Protein AF-A0A832PYP1-F1 (afdb_monomer_lite)

Sequence (165 aa):
MLTLTPTSDYDSPFDSIDTEITFVEYITLIEDHYKTTVEVPEQIEGDDLEAVYYLGEALKYGEIKGTWKDGTFDFIIAEDTAQNIKSLEDKSFDLNFVAPATAVIFKREFQIPKITITFKNAQVKDLDKVKKKAEVLEDGDVMKVTFVAKGDNQYMEQFDFEQSV

Secondary structure (DSSP, 8-state):
------------SSSSHHHHHHHHHHHHHHHHHHT------SS--HHHHHHHHHHHHHHHHSEEEEE-SEEEEEEE--HHHHHHHHH--SS-EEEEEEEEEEEEETTEEEEEEEEEEEEEEEEETTHHHHHHHHTTPPTT-EEEEEEEE-S--EEEEEEE-S---

Foldseek 3Di:
DDDDDPPPPPPDPDPDPVLVVLLVQLQVLLCVLVVHHDDDDPDFDPLLSVLSNVNSCCSVPQKDKDFDFKDKDKDQDDVVNLVVLLPDDQFWDKDWDKDKDWRQHPNDTDTQHIKIKIFGRWGWDPSVVQNVVSVPDDGRDIDIIMIGHDPGGMIMIGGDRDPPD

Radius of gyration: 21.8 Å; chains: 1; bounding box: 49×42×71 Å

pLDDT: mean 89.56, std 14.76, range [29.55, 98.5]

Structure (mmCIF, N/CA/C/O backbone):
data_AF-A0A832PYP1-F1
#
_entry.id   AF-A0A832PYP1-F1
#
loop_
_atom_site.group_PDB
_atom_site.id
_atom_site.type_symbol
_atom_site.label_atom_id
_atom_site.label_alt_id
_atom_site.label_comp_id
_atom_site.label_asym_id
_atom_site.label_entity_id
_atom_site.label_seq_id
_atom_site.pdbx_PDB_ins_code
_atom_site.Cartn_x
_atom_site.Cartn_y
_atom_site.Cartn_z
_atom_site.occupancy
_atom_site.B_iso_or_equiv
_atom_site.auth_seq_id
_atom_site.auth_comp_id
_atom_site.auth_asym_id
_atom_site.auth_atom_id
_atom_site.pdbx_PDB_model_num
ATOM 1 N N . MET A 1 1 ? 22.791 20.865 -49.422 1.00 37.41 1 MET A N 1
ATOM 2 C CA . MET A 1 1 ? 22.382 21.054 -48.016 1.00 37.41 1 MET A CA 1
ATOM 3 C C . MET A 1 1 ? 20.979 20.504 -47.891 1.00 37.41 1 MET A C 1
ATOM 5 O O . MET A 1 1 ? 20.081 21.071 -48.493 1.00 37.41 1 MET A O 1
ATOM 9 N N . LEU A 1 2 ? 20.813 19.366 -47.221 1.00 29.55 2 LEU A N 1
ATOM 10 C CA . LEU A 1 2 ? 19.494 18.846 -46.867 1.00 29.55 2 LEU A CA 1
ATOM 11 C C . LEU A 1 2 ? 19.142 19.440 -45.505 1.00 29.55 2 LEU A C 1
ATOM 13 O O . LEU A 1 2 ? 19.815 19.164 -44.517 1.00 29.55 2 LEU A O 1
ATOM 17 N N . THR A 1 3 ? 18.148 20.319 -45.482 1.00 38.78 3 THR A N 1
ATOM 18 C CA . THR A 1 3 ? 17.531 20.809 -44.251 1.00 38.78 3 THR A CA 1
ATOM 19 C C . THR A 1 3 ? 16.570 19.737 -43.760 1.00 38.78 3 THR A C 1
ATOM 21 O O . THR A 1 3 ? 15.548 19.492 -44.399 1.00 38.78 3 THR A O 1
ATOM 24 N N . LEU A 1 4 ? 16.910 19.084 -42.651 1.00 38.84 4 LEU A N 1
ATOM 25 C CA . LEU A 1 4 ? 15.960 18.271 -41.903 1.00 38.84 4 LEU A CA 1
ATOM 26 C C . LEU A 1 4 ? 15.016 19.229 -41.173 1.00 38.84 4 LEU A C 1
ATOM 28 O O . LEU A 1 4 ? 15.419 19.924 -40.244 1.00 38.84 4 LEU A O 1
ATOM 32 N N . THR A 1 5 ? 13.774 19.307 -41.635 1.00 40.72 5 THR A N 1
ATOM 33 C CA . THR A 1 5 ? 12.669 19.864 -40.852 1.00 40.72 5 THR A CA 1
ATOM 34 C C . THR A 1 5 ? 12.358 18.899 -39.709 1.00 40.72 5 THR A C 1
ATOM 36 O O . THR A 1 5 ? 12.131 17.721 -39.991 1.00 40.72 5 THR A O 1
ATOM 39 N N . PRO A 1 6 ? 12.328 19.349 -38.442 1.00 43.75 6 PRO A N 1
ATOM 40 C CA . PRO A 1 6 ? 11.845 18.518 -37.354 1.00 43.75 6 PRO A CA 1
ATOM 41 C C . PRO A 1 6 ? 10.329 18.385 -37.510 1.00 43.75 6 PRO A C 1
ATOM 43 O O . PRO A 1 6 ? 9.578 19.306 -37.203 1.00 43.75 6 PRO A O 1
ATOM 46 N N . THR A 1 7 ? 9.870 17.254 -38.036 1.00 48.97 7 THR A N 1
ATOM 47 C CA . THR A 1 7 ? 8.494 16.803 -37.825 1.00 48.97 7 THR A CA 1
ATOM 48 C C . THR A 1 7 ? 8.495 16.047 -36.508 1.00 48.97 7 THR A C 1
ATOM 50 O O . THR A 1 7 ? 8.798 14.859 -36.474 1.00 48.97 7 THR A O 1
ATOM 53 N N . SER A 1 8 ? 8.255 16.764 -35.418 1.00 47.12 8 SER A N 1
ATOM 54 C CA . SER A 1 8 ? 8.049 16.170 -34.103 1.00 47.12 8 SER A CA 1
ATOM 55 C C . SER A 1 8 ? 6.682 16.611 -33.611 1.00 47.12 8 SER A C 1
ATOM 57 O O . SER A 1 8 ? 6.582 17.424 -32.697 1.00 47.12 8 SER A O 1
ATOM 59 N N . ASP A 1 9 ? 5.638 16.049 -34.213 1.00 45.56 9 ASP A N 1
ATOM 60 C CA . ASP A 1 9 ? 4.366 15.872 -33.511 1.00 45.56 9 ASP A CA 1
ATOM 61 C C . ASP A 1 9 ? 4.563 14.713 -32.513 1.00 45.56 9 ASP A C 1
ATOM 63 O O . ASP A 1 9 ? 4.000 13.632 -32.661 1.00 45.56 9 ASP A O 1
ATOM 67 N N . TYR A 1 10 ? 5.483 14.899 -31.558 1.00 54.59 10 TYR A N 1
ATOM 68 C CA . TYR A 1 10 ? 5.691 13.982 -30.442 1.00 54.59 10 TYR A CA 1
ATOM 69 C C . TYR A 1 10 ? 4.685 14.380 -29.372 1.00 54.59 10 TYR A C 1
ATOM 71 O O . TYR A 1 10 ? 4.968 15.226 -28.524 1.00 54.59 10 TYR A O 1
ATOM 79 N N . ASP A 1 11 ? 3.476 13.839 -29.486 1.00 63.12 11 ASP A N 1
ATOM 80 C CA . ASP A 1 11 ? 2.467 13.940 -28.437 1.00 63.12 11 ASP A CA 1
ATOM 81 C C . ASP A 1 11 ? 2.831 12.908 -27.362 1.00 63.12 11 ASP A C 1
ATOM 83 O O . ASP A 1 11 ? 2.388 11.761 -27.382 1.00 63.12 11 ASP A O 1
ATOM 87 N N . SER A 1 12 ? 3.797 13.281 -26.520 1.00 70.25 12 SER A N 1
ATOM 88 C CA . SER A 1 12 ? 4.296 12.425 -25.448 1.00 70.25 12 SER A CA 1
ATOM 89 C C . SER A 1 12 ? 3.242 12.308 -24.350 1.00 70.25 12 SER A C 1
ATOM 91 O O . SER A 1 12 ? 2.760 13.344 -23.887 1.00 70.25 12 SER A O 1
ATOM 93 N N . PRO A 1 13 ? 2.940 11.099 -23.842 1.00 77.00 13 PRO A N 1
ATOM 94 C CA . PRO A 1 13 ? 2.115 10.956 -22.646 1.00 77.00 13 PRO A CA 1
ATOM 95 C C . PRO A 1 13 ? 2.848 11.407 -21.368 1.00 77.00 13 PRO A C 1
ATOM 97 O O . PRO A 1 13 ? 2.261 11.386 -20.289 1.00 77.00 13 PRO A O 1
ATOM 100 N N . PHE A 1 14 ? 4.128 11.790 -21.463 1.00 85.75 14 PHE A N 1
ATOM 101 C CA . PHE A 1 14 ? 4.958 12.180 -20.328 1.00 85.75 14 PHE A CA 1
ATOM 102 C C . PHE A 1 14 ? 5.090 13.701 -20.207 1.00 85.75 14 PHE A C 1
ATOM 104 O O . PHE A 1 14 ? 5.442 14.391 -21.163 1.00 85.75 14 PHE A O 1
ATOM 111 N N . ASP A 1 15 ? 4.928 14.206 -18.982 1.00 83.88 15 ASP A N 1
ATOM 112 C CA . ASP A 1 15 ? 5.060 15.636 -18.667 1.00 83.88 15 ASP A CA 1
ATOM 113 C C . ASP A 1 15 ? 6.480 16.189 -18.891 1.00 83.88 15 ASP A C 1
ATOM 115 O O . ASP A 1 15 ? 6.675 17.398 -19.044 1.00 83.88 15 ASP A O 1
ATOM 119 N N . SER A 1 16 ? 7.499 15.323 -18.864 1.00 88.81 16 SER A N 1
ATOM 120 C CA . SER A 1 16 ? 8.900 15.704 -19.040 1.00 88.81 16 SER A CA 1
ATOM 121 C C . SER A 1 16 ? 9.761 14.541 -19.539 1.00 88.81 16 SER A C 1
ATOM 123 O O . SER A 1 16 ? 9.403 13.374 -19.378 1.00 88.81 16 SER A O 1
ATOM 125 N N . ILE A 1 17 ? 10.943 14.865 -20.076 1.00 90.88 17 ILE A N 1
ATOM 126 C CA . ILE A 1 17 ? 11.958 13.868 -20.458 1.00 90.88 17 ILE A CA 1
ATOM 127 C C . ILE A 1 17 ? 12.414 13.053 -19.237 1.00 90.88 17 ILE A C 1
ATOM 129 O O . ILE A 1 17 ? 12.663 11.859 -19.359 1.00 90.88 17 ILE A O 1
ATOM 133 N N . ASP A 1 18 ? 12.494 13.661 -18.051 1.00 92.88 18 ASP A N 1
ATOM 134 C CA . ASP A 1 18 ? 12.889 12.949 -16.829 1.00 92.88 18 ASP A CA 1
ATOM 135 C C . ASP A 1 18 ? 11.839 11.898 -16.431 1.00 92.88 18 ASP A C 1
ATOM 137 O O . ASP A 1 18 ? 12.177 10.789 -16.007 1.00 92.88 18 ASP A O 1
ATOM 141 N N . THR A 1 19 ? 10.557 12.226 -16.620 1.00 90.75 19 THR A N 1
ATOM 142 C CA . THR A 1 19 ? 9.435 11.299 -16.435 1.00 90.75 19 THR A CA 1
ATOM 143 C C . THR A 1 19 ? 9.549 10.135 -17.421 1.00 90.75 19 THR A C 1
ATOM 145 O O . THR A 1 19 ? 9.507 8.980 -17.013 1.00 90.75 19 THR A O 1
ATOM 148 N N . GLU A 1 20 ? 9.799 10.422 -18.697 1.00 93.25 20 GLU A N 1
ATOM 149 C CA . GLU A 1 20 ? 9.989 9.401 -19.733 1.00 93.25 20 GLU A CA 1
ATOM 150 C C . GLU A 1 20 ? 11.189 8.478 -19.447 1.00 93.25 20 GLU A C 1
ATOM 152 O O . GLU A 1 20 ? 11.076 7.256 -19.553 1.00 93.25 20 GLU A O 1
ATOM 157 N N . ILE A 1 21 ? 12.325 9.028 -19.007 1.00 95.56 21 ILE A N 1
ATOM 158 C CA . ILE A 1 21 ? 13.495 8.233 -18.598 1.00 95.56 21 ILE A CA 1
ATOM 159 C C . ILE A 1 21 ? 13.134 7.322 -17.423 1.00 95.56 21 ILE A C 1
ATOM 161 O O . ILE A 1 21 ? 13.440 6.131 -17.455 1.00 95.56 21 ILE A O 1
ATOM 165 N N . THR A 1 22 ? 12.452 7.859 -16.410 1.00 96.44 22 THR A N 1
ATOM 166 C CA . THR A 1 22 ? 12.036 7.093 -15.225 1.00 96.44 22 THR A CA 1
ATOM 167 C C . THR A 1 22 ? 11.112 5.938 -15.606 1.00 96.44 22 THR A C 1
ATOM 169 O O . THR A 1 22 ? 11.282 4.824 -15.116 1.00 96.44 22 THR A O 1
ATOM 172 N N . PHE A 1 23 ? 10.171 6.175 -16.523 1.00 96.75 23 PHE A N 1
ATOM 173 C CA . PHE A 1 23 ? 9.306 5.129 -17.057 1.00 96.75 23 PHE A C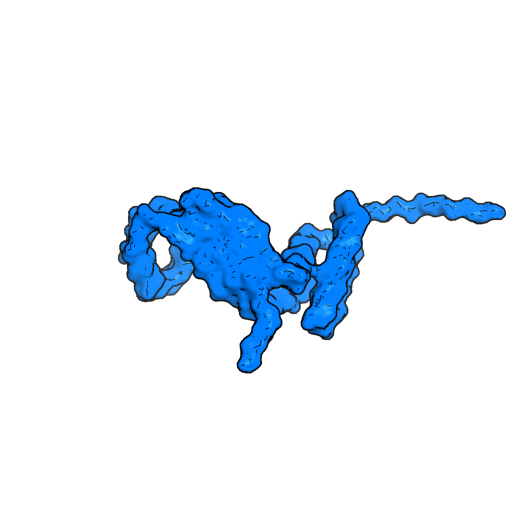A 1
ATOM 174 C C . PHE A 1 23 ? 10.120 3.993 -17.694 1.00 96.75 23 PHE A C 1
ATOM 176 O O . PHE A 1 23 ? 9.914 2.827 -17.359 1.00 96.75 23 PHE A O 1
ATOM 183 N N . VAL A 1 24 ? 11.094 4.315 -18.552 1.00 97.06 24 VAL A N 1
ATOM 184 C CA . VAL A 1 24 ? 11.961 3.307 -19.192 1.00 97.06 24 VAL A CA 1
ATOM 185 C C . VAL A 1 24 ? 12.821 2.558 -18.164 1.00 97.06 24 VAL A C 1
ATOM 187 O O . VAL A 1 24 ? 12.975 1.336 -18.267 1.00 97.06 24 VAL A O 1
ATOM 190 N N . GLU A 1 25 ? 13.354 3.249 -17.152 1.00 98.25 25 GLU A N 1
ATOM 191 C CA . GLU A 1 25 ? 14.087 2.619 -16.045 1.00 98.25 25 GLU A CA 1
ATOM 192 C C . GLU A 1 25 ? 13.212 1.611 -15.290 1.00 98.25 25 GLU A C 1
ATOM 194 O O . GLU A 1 25 ? 13.659 0.498 -15.006 1.00 98.25 25 GLU A O 1
ATOM 199 N N . TYR A 1 26 ? 11.963 1.970 -14.990 1.00 98.50 26 TYR A N 1
ATOM 200 C CA . TYR A 1 26 ? 11.033 1.094 -14.281 1.00 98.50 26 TYR A CA 1
ATOM 201 C C . TYR A 1 26 ? 10.571 -0.090 -15.117 1.00 98.50 26 TYR A C 1
ATOM 203 O O . TYR A 1 26 ? 10.571 -1.206 -14.598 1.00 98.50 26 TYR A O 1
ATOM 211 N N . ILE A 1 27 ? 10.276 0.097 -16.405 1.00 98.31 27 ILE A N 1
ATOM 212 C CA . ILE A 1 27 ? 10.009 -1.029 -17.311 1.00 98.31 27 ILE A CA 1
ATOM 213 C C . ILE A 1 27 ? 11.190 -2.003 -17.305 1.00 98.31 27 ILE A C 1
ATOM 215 O O . ILE A 1 27 ? 10.993 -3.193 -17.076 1.00 98.31 27 ILE A O 1
ATOM 219 N N . THR A 1 28 ? 12.418 -1.500 -17.448 1.00 98.19 28 THR A N 1
ATOM 220 C CA . THR A 1 28 ? 13.630 -2.337 -17.444 1.00 98.19 28 THR A CA 1
ATOM 221 C C . THR A 1 28 ? 13.796 -3.097 -16.121 1.00 98.19 28 THR A C 1
ATOM 223 O O . THR A 1 28 ? 14.165 -4.272 -16.111 1.00 98.19 28 THR A O 1
ATOM 226 N N . LEU A 1 29 ? 13.509 -2.447 -14.988 1.00 98.12 29 LEU A N 1
ATOM 227 C CA . LEU A 1 29 ? 13.586 -3.065 -13.663 1.00 98.12 29 LEU A CA 1
ATOM 228 C C . LEU A 1 29 ? 12.549 -4.184 -13.490 1.00 98.12 29 LEU A C 1
ATOM 230 O O . LEU A 1 29 ? 12.867 -5.245 -12.951 1.00 98.12 29 LEU A O 1
ATOM 234 N N . ILE A 1 30 ? 11.325 -3.963 -13.973 1.00 98.31 30 ILE A N 1
ATOM 235 C CA . ILE A 1 30 ? 10.249 -4.960 -13.975 1.00 98.31 30 ILE A CA 1
ATOM 236 C C . ILE A 1 30 ? 10.645 -6.151 -14.856 1.00 98.31 30 ILE A C 1
ATOM 238 O O . ILE A 1 30 ? 10.572 -7.301 -14.423 1.00 98.31 30 ILE A O 1
ATOM 242 N N . GLU A 1 31 ? 11.110 -5.893 -16.075 1.00 98.00 31 GLU A N 1
ATOM 243 C CA . GLU A 1 31 ? 11.572 -6.922 -17.008 1.00 98.00 31 GLU A CA 1
ATOM 244 C C . GLU A 1 31 ? 12.683 -7.795 -16.414 1.00 98.00 31 GLU A C 1
ATOM 246 O O . GLU A 1 31 ? 12.597 -9.028 -16.472 1.00 98.00 31 GLU A O 1
ATOM 251 N N . ASP A 1 32 ? 13.695 -7.181 -15.790 1.00 97.88 32 ASP A N 1
ATOM 252 C CA . ASP A 1 32 ? 14.779 -7.927 -15.154 1.00 97.88 32 ASP A CA 1
ATOM 253 C C . ASP A 1 32 ? 14.289 -8.723 -13.942 1.00 97.88 32 ASP A C 1
ATOM 255 O O . ASP A 1 32 ? 14.640 -9.896 -13.812 1.00 97.88 32 ASP A O 1
ATOM 259 N N . HIS A 1 33 ? 13.452 -8.147 -13.077 1.00 97.06 33 HIS A N 1
ATOM 260 C CA . HIS A 1 33 ? 12.955 -8.861 -11.900 1.00 97.06 33 HIS A CA 1
ATOM 261 C C . HIS A 1 33 ? 12.137 -10.101 -12.288 1.00 97.06 33 HIS A C 1
ATOM 263 O O . HIS A 1 33 ? 12.400 -11.204 -11.807 1.00 97.06 33 HIS A O 1
ATOM 269 N N . TYR A 1 34 ? 11.186 -9.942 -13.211 1.00 96.38 34 TYR A N 1
ATOM 270 C CA . TYR A 1 34 ? 10.267 -11.008 -13.623 1.00 96.38 34 TYR A CA 1
ATOM 271 C C . TYR A 1 34 ? 10.793 -11.866 -14.784 1.00 96.38 34 TYR A C 1
ATOM 273 O O . TYR A 1 34 ? 10.084 -12.758 -15.255 1.00 96.38 34 TYR A O 1
ATOM 281 N N . LYS A 1 35 ? 12.026 -11.615 -15.249 1.00 96.75 35 LYS A N 1
ATOM 282 C CA . LYS A 1 35 ? 12.683 -12.313 -16.369 1.00 96.75 35 LYS A CA 1
ATOM 283 C C . LYS A 1 35 ? 11.783 -12.394 -17.605 1.00 96.75 35 LYS A C 1
ATOM 285 O O . LYS A 1 35 ? 11.572 -13.461 -18.182 1.00 96.75 35 LYS A O 1
ATOM 290 N N . THR A 1 36 ? 11.248 -11.243 -18.002 1.00 94.88 36 THR A N 1
ATOM 291 C CA . THR A 1 36 ? 10.318 -11.106 -19.127 1.00 94.88 36 THR A CA 1
ATOM 292 C C . THR A 1 36 ? 10.579 -9.839 -19.937 1.00 94.88 36 THR A C 1
ATOM 294 O O . THR A 1 36 ? 11.308 -8.971 -19.492 1.00 94.88 36 THR A O 1
ATOM 297 N N . THR A 1 37 ? 9.940 -9.723 -21.103 1.00 96.00 37 THR A N 1
ATOM 298 C CA . THR A 1 37 ? 9.789 -8.472 -21.857 1.00 96.00 37 THR A CA 1
ATOM 299 C C . THR A 1 37 ? 8.375 -7.908 -21.687 1.00 96.00 37 THR A C 1
ATOM 301 O O . THR A 1 37 ? 7.412 -8.682 -21.588 1.00 96.00 37 THR A O 1
ATOM 304 N N . VAL A 1 38 ? 8.254 -6.584 -21.642 1.00 95.50 38 VAL A N 1
ATOM 305 C CA . VAL A 1 38 ? 7.013 -5.808 -21.606 1.00 95.50 38 VAL A CA 1
ATOM 306 C C . VAL A 1 38 ? 6.841 -5.108 -22.951 1.00 95.50 38 VAL A C 1
ATOM 308 O O . VAL A 1 38 ? 7.649 -4.276 -23.351 1.00 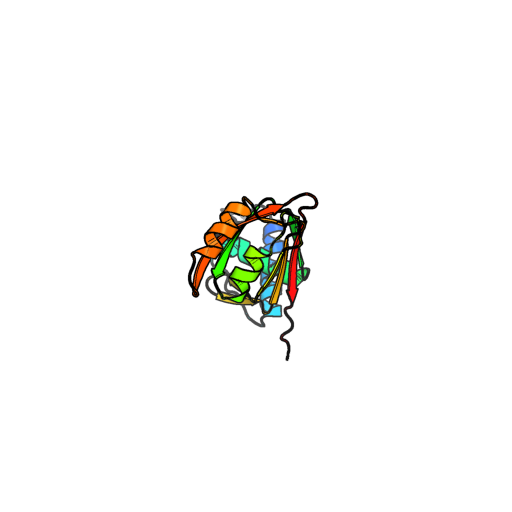95.50 38 VAL A O 1
ATOM 311 N N . GLU A 1 39 ? 5.773 -5.446 -23.668 1.00 94.31 39 GLU A N 1
ATOM 312 C CA . GLU A 1 39 ? 5.428 -4.774 -24.920 1.00 94.31 39 GLU A CA 1
ATOM 313 C C . GLU A 1 39 ? 4.674 -3.478 -24.602 1.00 94.31 39 GLU A C 1
ATOM 315 O O . GLU A 1 39 ? 3.502 -3.514 -24.227 1.00 94.31 39 GLU A O 1
ATOM 320 N N . VAL A 1 40 ? 5.357 -2.337 -24.720 1.00 94.44 40 VAL A N 1
ATOM 321 C CA . VAL A 1 40 ? 4.754 -1.019 -24.480 1.00 94.44 40 VAL A CA 1
ATOM 322 C C . VAL A 1 40 ? 3.890 -0.623 -25.690 1.00 94.44 40 VAL A C 1
ATOM 324 O O . VAL A 1 40 ? 4.417 -0.553 -26.805 1.00 94.44 40 VAL A O 1
ATOM 327 N N . PRO A 1 41 ? 2.578 -0.383 -25.515 1.00 92.56 41 PRO A N 1
ATOM 328 C CA . PRO A 1 41 ? 1.698 0.065 -26.593 1.00 92.56 41 PRO A CA 1
ATOM 329 C C . PRO A 1 41 ? 2.002 1.509 -27.022 1.00 92.56 41 PRO A C 1
ATOM 331 O O . PRO A 1 41 ? 2.559 2.292 -26.260 1.00 92.56 41 PRO A O 1
ATOM 334 N N . GLU A 1 42 ? 1.573 1.892 -28.232 1.00 87.50 42 GLU A N 1
ATOM 335 C CA . GLU A 1 42 ? 1.707 3.277 -28.728 1.00 87.50 42 GLU A CA 1
ATOM 336 C C . GLU A 1 42 ? 0.949 4.298 -27.862 1.00 87.50 42 GLU A C 1
ATOM 338 O O . GLU A 1 42 ? 1.357 5.451 -27.763 1.00 87.50 42 GLU A O 1
ATOM 343 N N . GLN A 1 43 ? -0.156 3.872 -27.245 1.00 88.81 43 GLN A N 1
ATOM 344 C CA . GLN A 1 43 ? -0.950 4.676 -26.321 1.00 88.81 43 GLN A CA 1
ATOM 345 C C . GLN A 1 43 ? -0.873 4.057 -24.929 1.00 88.81 43 GLN A C 1
ATOM 347 O O . GLN A 1 43 ? -1.239 2.895 -24.748 1.00 88.81 43 GLN A O 1
ATOM 352 N N . ILE A 1 44 ? -0.393 4.843 -23.967 1.00 90.56 44 ILE A N 1
ATOM 353 C CA . ILE A 1 44 ? -0.269 4.456 -22.562 1.00 90.56 44 ILE A CA 1
ATOM 354 C C . ILE A 1 44 ? -1.434 5.088 -21.806 1.00 90.56 44 ILE A C 1
ATOM 356 O O . ILE A 1 44 ? -1.575 6.310 -21.783 1.00 90.56 44 ILE A O 1
ATOM 360 N N . GLU A 1 45 ? -2.268 4.252 -21.196 1.00 89.94 45 GLU A N 1
ATOM 361 C CA . GLU A 1 45 ? -3.352 4.711 -20.330 1.00 89.94 45 GLU A CA 1
ATOM 362 C C . GLU A 1 45 ? -2.800 5.150 -18.964 1.00 89.94 45 GLU A C 1
ATOM 364 O O . GLU A 1 45 ? -1.769 4.654 -18.503 1.00 89.94 45 GLU A O 1
ATOM 369 N N . GLY A 1 46 ? -3.505 6.063 -18.288 1.00 89.75 46 GLY A N 1
ATOM 370 C CA . GLY A 1 46 ? -3.078 6.586 -16.984 1.00 89.75 46 GLY A CA 1
ATOM 371 C C . GLY A 1 46 ? -2.901 5.499 -15.918 1.00 89.75 46 GLY A C 1
ATOM 372 O O . GLY A 1 46 ? -1.921 5.530 -15.179 1.00 89.75 46 GLY A O 1
ATOM 373 N N . ASP A 1 47 ? -3.792 4.506 -15.894 1.00 92.56 47 ASP A N 1
ATOM 374 C CA . ASP A 1 47 ? -3.733 3.392 -14.939 1.00 92.56 47 ASP A CA 1
ATOM 375 C C . ASP A 1 47 ? -2.499 2.498 -15.174 1.00 92.56 47 ASP A C 1
ATOM 377 O O . ASP A 1 47 ? -1.864 2.048 -14.221 1.00 92.56 47 ASP A O 1
ATOM 381 N N . ASP A 1 48 ? -2.121 2.267 -16.439 1.00 94.62 48 ASP A N 1
ATOM 382 C CA . ASP A 1 48 ? -0.909 1.510 -16.775 1.00 94.62 48 ASP A CA 1
ATOM 383 C C . ASP A 1 48 ? 0.346 2.286 -16.361 1.00 94.62 48 ASP A C 1
ATOM 385 O O . ASP A 1 48 ? 1.296 1.705 -15.832 1.00 94.62 48 ASP A O 1
ATOM 389 N N . LEU A 1 49 ? 0.341 3.606 -16.573 1.00 94.19 49 LEU A N 1
ATOM 390 C CA . LEU A 1 49 ? 1.419 4.479 -16.128 1.00 94.19 49 LEU A CA 1
ATOM 391 C C . LEU A 1 49 ? 1.564 4.410 -14.602 1.00 94.19 49 LEU A C 1
ATOM 393 O O . LEU A 1 49 ? 2.649 4.114 -14.109 1.00 94.19 49 LEU A O 1
ATOM 397 N N . GLU A 1 50 ? 0.479 4.599 -13.851 1.00 94.75 50 GLU A N 1
ATOM 398 C CA . GLU A 1 50 ? 0.486 4.503 -12.386 1.00 94.75 50 GLU A CA 1
ATOM 399 C C . GLU A 1 50 ? 1.002 3.138 -11.908 1.00 94.75 50 GLU A C 1
ATOM 401 O O . GLU A 1 50 ? 1.865 3.078 -11.030 1.00 94.75 50 GLU A O 1
ATOM 406 N N . ALA A 1 51 ? 0.562 2.044 -12.536 1.00 97.06 51 ALA A N 1
ATOM 407 C CA . ALA A 1 51 ? 1.002 0.696 -12.192 1.00 97.06 51 ALA A CA 1
ATOM 408 C C . ALA A 1 51 ? 2.505 0.467 -12.446 1.00 97.06 51 ALA A C 1
ATOM 410 O O . ALA A 1 51 ? 3.168 -0.179 -11.628 1.00 97.06 51 ALA A O 1
ATOM 411 N N . VAL A 1 52 ? 3.066 1.012 -13.535 1.00 98.00 52 VAL A N 1
ATOM 412 C CA . VAL A 1 52 ? 4.515 0.953 -13.819 1.00 98.00 52 VAL A CA 1
ATOM 413 C C . VAL A 1 52 ? 5.310 1.694 -12.753 1.00 98.00 52 VAL A C 1
ATOM 415 O O . VAL A 1 52 ? 6.299 1.158 -12.254 1.00 98.00 52 VAL A O 1
ATOM 418 N N . TYR A 1 53 ? 4.882 2.901 -12.381 1.00 96.88 53 TYR A N 1
ATOM 419 C CA . TYR A 1 53 ? 5.559 3.683 -11.346 1.00 96.88 53 TYR A CA 1
ATOM 420 C C . TYR A 1 53 ? 5.475 3.002 -9.987 1.00 96.88 53 TYR A C 1
ATOM 422 O O . TYR A 1 53 ? 6.498 2.836 -9.330 1.00 96.88 53 TYR A O 1
ATOM 430 N N . TYR A 1 54 ? 4.289 2.539 -9.601 1.00 97.06 54 TYR A N 1
ATOM 431 C CA . TYR A 1 54 ? 4.079 1.849 -8.335 1.00 97.06 54 TYR A CA 1
ATOM 432 C C . TYR A 1 54 ? 4.961 0.598 -8.213 1.00 97.06 54 TYR A C 1
ATOM 434 O O . TYR A 1 54 ? 5.714 0.453 -7.248 1.00 97.06 54 TYR A O 1
ATOM 442 N N . LEU A 1 55 ? 4.937 -0.293 -9.213 1.00 98.12 55 LEU A N 1
ATOM 443 C CA . LEU A 1 55 ? 5.755 -1.507 -9.184 1.00 98.12 55 LEU A CA 1
ATOM 444 C C . LEU A 1 55 ? 7.255 -1.194 -9.310 1.00 98.12 55 LEU A C 1
ATOM 446 O O . LEU A 1 55 ? 8.078 -1.845 -8.666 1.00 98.12 55 LEU A O 1
ATOM 450 N N . GLY A 1 56 ? 7.619 -0.193 -10.112 1.00 97.94 56 GLY A N 1
ATOM 451 C CA . GLY A 1 56 ? 8.994 0.271 -10.269 1.00 97.94 56 GLY A CA 1
ATOM 452 C C . GLY A 1 56 ? 9.586 0.832 -8.975 1.00 97.94 56 GLY A C 1
ATOM 453 O O . GLY A 1 56 ? 10.696 0.456 -8.594 1.00 97.94 56 GLY A O 1
ATOM 454 N N . GLU A 1 57 ? 8.846 1.678 -8.255 1.00 97.19 57 GLU A N 1
ATOM 455 C CA . GLU A 1 57 ? 9.233 2.176 -6.930 1.00 97.19 57 GLU A CA 1
ATOM 456 C C . GLU A 1 57 ? 9.341 1.043 -5.911 1.00 97.19 57 GLU A C 1
ATOM 458 O O . GLU A 1 57 ? 10.346 0.959 -5.199 1.00 97.19 57 GLU A O 1
ATOM 463 N N . ALA A 1 58 ? 8.362 0.134 -5.892 1.00 97.19 58 ALA A N 1
ATOM 464 C CA . ALA A 1 58 ? 8.376 -1.033 -5.019 1.00 97.19 58 ALA A CA 1
ATOM 465 C C . ALA A 1 58 ? 9.637 -1.888 -5.228 1.00 97.19 58 ALA A C 1
ATOM 467 O O . ALA A 1 58 ? 10.309 -2.242 -4.260 1.00 97.19 58 ALA A O 1
ATOM 468 N N . LEU A 1 59 ? 10.009 -2.175 -6.480 1.00 97.44 59 LEU A N 1
ATOM 469 C CA . LEU A 1 59 ? 11.215 -2.941 -6.810 1.00 97.44 59 LEU A CA 1
ATOM 470 C C . LEU A 1 59 ? 12.511 -2.174 -6.509 1.00 97.44 59 LEU A C 1
ATOM 472 O O . LEU A 1 59 ? 13.498 -2.777 -6.089 1.00 97.44 59 LEU A O 1
ATOM 476 N N . LYS A 1 60 ? 12.534 -0.855 -6.735 1.00 97.06 60 LYS A N 1
ATOM 477 C CA . LYS A 1 60 ? 13.743 -0.027 -6.581 1.00 97.06 60 LYS A CA 1
ATOM 478 C C . LYS A 1 60 ? 14.071 0.256 -5.119 1.00 97.06 60 LYS A C 1
ATOM 480 O O . LYS A 1 60 ? 15.247 0.280 -4.758 1.00 97.06 60 LYS A O 1
ATOM 485 N N . TYR A 1 61 ? 13.054 0.498 -4.296 1.00 96.81 61 TYR A N 1
ATOM 486 C CA . TYR A 1 61 ? 13.226 0.971 -2.921 1.00 96.81 61 TYR A CA 1
ATOM 487 C C . TYR A 1 61 ? 12.812 -0.054 -1.861 1.00 96.81 61 TYR A C 1
ATOM 489 O O . TYR A 1 61 ? 13.247 0.062 -0.717 1.00 96.81 61 TYR A O 1
ATOM 497 N N . GLY A 1 62 ? 11.993 -1.052 -2.209 1.00 95.81 62 GLY A N 1
ATOM 498 C CA . GLY A 1 62 ? 11.461 -2.044 -1.264 1.00 95.81 62 GLY A CA 1
ATOM 499 C C . GLY A 1 62 ? 10.389 -1.495 -0.314 1.00 95.81 62 GLY A C 1
ATOM 500 O O . GLY A 1 62 ? 9.826 -2.241 0.487 1.00 95.81 62 GLY A O 1
ATOM 501 N N . GLU A 1 63 ? 10.079 -0.202 -0.399 1.00 96.50 63 GLU A N 1
ATOM 502 C CA . GLU A 1 63 ? 9.055 0.462 0.397 1.00 96.50 63 GLU A CA 1
ATOM 503 C C . GLU A 1 63 ? 8.454 1.654 -0.353 1.00 96.50 63 GLU A C 1
ATOM 505 O O . GLU A 1 63 ? 9.141 2.336 -1.114 1.00 96.50 63 GLU A O 1
ATOM 510 N N . ILE A 1 64 ? 7.183 1.937 -0.079 1.00 96.94 64 ILE A N 1
ATOM 511 C CA . ILE A 1 64 ? 6.499 3.169 -0.482 1.00 96.94 64 ILE A CA 1
ATOM 512 C C . ILE A 1 64 ? 6.001 3.849 0.788 1.00 96.94 64 ILE A C 1
ATOM 514 O O . ILE A 1 64 ? 5.465 3.206 1.692 1.00 96.94 64 ILE A O 1
ATOM 518 N N . LYS A 1 65 ? 6.206 5.164 0.886 1.00 96.81 65 LYS A N 1
ATOM 519 C CA . LYS A 1 65 ? 5.853 5.960 2.065 1.00 96.81 65 LYS A CA 1
ATOM 520 C C . LYS A 1 65 ? 4.954 7.113 1.677 1.00 96.81 65 LYS A C 1
ATOM 522 O O . LYS A 1 65 ? 5.150 7.758 0.653 1.00 96.81 65 LYS A O 1
ATOM 527 N N . GLY A 1 66 ? 4.009 7.421 2.550 1.00 95.94 66 GLY A N 1
ATOM 528 C CA . GLY A 1 66 ? 3.087 8.519 2.338 1.00 95.94 66 GLY A CA 1
ATOM 529 C C . GLY A 1 66 ? 2.463 9.010 3.628 1.00 95.94 66 GLY A C 1
ATOM 530 O O . GLY A 1 66 ? 2.905 8.704 4.738 1.00 95.94 66 GLY A O 1
ATOM 531 N N . THR A 1 67 ? 1.393 9.773 3.462 1.00 97.25 67 THR A N 1
ATOM 532 C CA . THR A 1 67 ? 0.526 10.169 4.566 1.00 97.25 67 THR A CA 1
ATOM 533 C C . THR A 1 67 ? -0.909 9.823 4.225 1.00 97.25 67 THR A C 1
ATOM 535 O O . THR A 1 67 ? -1.286 9.824 3.054 1.00 97.25 67 THR A O 1
ATOM 538 N N . TRP A 1 68 ? -1.716 9.533 5.238 1.00 97.00 68 TRP A N 1
ATOM 539 C CA . TRP A 1 68 ? -3.127 9.213 5.056 1.00 97.00 68 TRP A CA 1
ATOM 540 C C . TRP A 1 68 ? -4.005 10.084 5.957 1.00 97.00 68 TRP A C 1
ATOM 542 O O . TRP A 1 68 ? -3.530 10.791 6.849 1.00 97.00 68 TRP A O 1
ATOM 552 N N . LYS A 1 69 ? -5.308 10.089 5.690 1.00 96.62 69 LYS A N 1
ATOM 553 C CA . LYS A 1 69 ? -6.288 10.854 6.472 1.00 96.62 69 LYS A CA 1
ATOM 554 C C . LYS A 1 69 ? -7.399 9.952 6.972 1.00 96.62 69 LYS A C 1
ATOM 556 O O . LYS A 1 69 ? -7.704 9.946 8.164 1.00 96.62 69 LYS A O 1
ATOM 561 N N . ASP A 1 70 ? -7.992 9.209 6.051 1.00 96.56 70 ASP A N 1
ATOM 562 C CA . ASP A 1 70 ? -9.030 8.239 6.321 1.00 96.56 70 ASP A CA 1
ATOM 563 C C . ASP A 1 70 ? -9.010 7.131 5.267 1.00 96.56 70 ASP A C 1
ATOM 565 O O . ASP A 1 70 ? -8.477 7.313 4.175 1.00 96.56 70 ASP A O 1
ATOM 569 N N . GLY A 1 71 ? -9.546 5.970 5.628 1.00 94.69 71 GLY A N 1
ATOM 570 C CA . GLY A 1 71 ? -9.645 4.805 4.755 1.00 94.69 71 GLY A CA 1
ATOM 571 C C . GLY A 1 71 ? -10.837 3.956 5.166 1.00 94.69 71 GLY A C 1
ATOM 572 O O . GLY A 1 71 ? -11.091 3.782 6.359 1.00 94.69 71 GLY A O 1
ATOM 573 N N . THR A 1 72 ? -11.607 3.469 4.195 1.00 96.00 72 THR A N 1
ATOM 574 C CA . THR A 1 72 ? -12.746 2.576 4.447 1.00 96.00 72 THR A CA 1
ATOM 575 C C . THR A 1 72 ? -12.450 1.213 3.861 1.00 96.00 72 THR A C 1
ATOM 577 O O . THR A 1 72 ? -12.186 1.110 2.669 1.00 96.00 72 THR A O 1
ATOM 580 N N . PHE A 1 73 ? -12.533 0.187 4.701 1.00 92.50 73 PHE A N 1
ATOM 581 C CA . PHE A 1 73 ? -12.219 -1.186 4.330 1.00 92.50 73 PHE A CA 1
ATOM 582 C C . PHE A 1 73 ? -13.429 -2.084 4.568 1.00 92.50 73 PHE A C 1
ATOM 584 O O . PHE A 1 73 ? -14.201 -1.878 5.515 1.00 92.50 73 PHE A O 1
ATOM 591 N N . ASP A 1 74 ? -13.566 -3.075 3.697 1.00 92.31 74 ASP A N 1
ATOM 592 C CA . ASP A 1 74 ? -14.569 -4.125 3.788 1.00 92.31 74 ASP A CA 1
ATOM 593 C C . ASP A 1 74 ? -13.991 -5.290 4.598 1.00 92.31 74 ASP A C 1
ATOM 595 O O . ASP A 1 74 ? -12.999 -5.901 4.207 1.00 92.31 74 ASP A O 1
ATOM 599 N N . PHE A 1 75 ? -14.608 -5.593 5.739 1.00 88.94 75 PHE A N 1
ATOM 600 C CA . PHE A 1 75 ? -14.268 -6.753 6.558 1.00 88.94 75 PHE A CA 1
ATOM 601 C C . PHE A 1 75 ? -15.338 -7.816 6.392 1.00 88.94 75 PHE A C 1
ATOM 603 O O . PHE A 1 75 ? -16.516 -7.546 6.625 1.00 88.94 75 PHE A O 1
ATOM 610 N N . ILE A 1 76 ? -14.920 -9.029 6.042 1.00 90.69 76 ILE A N 1
ATOM 611 C CA . ILE A 1 76 ? -15.785 -10.202 6.125 1.00 90.69 76 ILE A CA 1
ATOM 612 C C . ILE A 1 76 ? -15.915 -10.560 7.608 1.00 90.69 76 ILE A C 1
ATOM 614 O O . ILE A 1 76 ? -14.914 -10.753 8.310 1.00 90.69 76 ILE A O 1
ATOM 618 N N . ILE A 1 77 ? -17.148 -10.589 8.099 1.00 89.62 77 ILE A N 1
ATOM 619 C CA . ILE A 1 77 ? -17.468 -10.987 9.460 1.00 89.62 77 ILE A CA 1
ATOM 620 C C . ILE A 1 77 ? -17.246 -12.489 9.563 1.00 89.62 77 ILE A C 1
ATOM 622 O O . ILE A 1 77 ? -18.008 -13.276 9.020 1.00 89.62 77 ILE A O 1
ATOM 626 N N . ALA A 1 78 ? -16.176 -12.848 10.261 1.00 86.81 78 ALA A N 1
ATOM 627 C CA . ALA A 1 78 ? -15.989 -14.157 10.860 1.00 86.81 78 ALA A CA 1
ATOM 628 C C . ALA A 1 78 ? -16.232 -14.051 12.373 1.00 86.81 78 ALA A C 1
ATOM 630 O O . ALA A 1 78 ? -16.207 -12.943 12.928 1.00 86.81 78 ALA A O 1
ATOM 631 N N . GLU A 1 79 ? -16.413 -15.184 13.054 1.00 77.81 79 GLU A N 1
ATOM 632 C CA . GLU A 1 79 ? -16.632 -15.223 14.509 1.00 77.81 79 GLU A CA 1
ATOM 633 C C . GLU A 1 79 ? -15.570 -14.408 15.278 1.00 77.81 79 GLU A C 1
ATOM 635 O O . GLU A 1 79 ? -15.910 -13.525 16.074 1.00 77.81 79 GLU A O 1
ATOM 640 N N . ASP A 1 80 ? -14.291 -14.599 14.943 1.00 84.31 80 ASP A N 1
ATOM 641 C CA . ASP A 1 80 ? -13.176 -13.869 15.556 1.00 84.31 80 ASP A CA 1
ATOM 642 C C . ASP A 1 80 ? -13.179 -12.375 15.188 1.00 84.31 80 ASP A C 1
ATOM 644 O O . ASP A 1 80 ? -12.915 -11.517 16.035 1.00 84.31 80 ASP A O 1
ATOM 648 N N . THR A 1 81 ? -13.531 -12.025 13.946 1.00 83.44 81 THR A N 1
ATOM 649 C CA . THR A 1 81 ? -13.608 -10.627 13.485 1.00 83.44 81 THR A CA 1
ATOM 650 C C . THR A 1 81 ? -14.661 -9.849 14.272 1.00 83.44 81 THR A C 1
ATOM 652 O O . THR A 1 81 ? -14.398 -8.734 14.731 1.00 83.44 81 THR A O 1
ATOM 655 N N . ALA A 1 82 ? -15.844 -10.436 14.480 1.00 84.44 82 ALA A N 1
ATOM 656 C CA . ALA A 1 82 ? -16.923 -9.801 15.233 1.00 84.44 82 ALA A CA 1
ATOM 657 C C . ALA A 1 82 ? -16.533 -9.549 16.696 1.00 84.44 82 ALA A C 1
ATOM 659 O O . ALA A 1 82 ? -16.795 -8.465 17.227 1.00 84.44 82 ALA A O 1
ATOM 660 N N . GLN A 1 83 ? -15.892 -10.525 17.348 1.00 86.75 83 GLN A N 1
ATOM 661 C CA . GLN A 1 83 ? -15.416 -10.382 18.728 1.00 86.75 83 GLN A CA 1
ATOM 662 C C . GLN A 1 83 ? -14.310 -9.331 18.837 1.00 86.75 83 GLN A C 1
ATOM 664 O O . GLN A 1 83 ? -14.381 -8.452 19.701 1.00 86.75 83 GLN A O 1
ATOM 669 N N . ASN A 1 84 ? -13.349 -9.342 17.910 1.00 87.38 84 ASN A N 1
ATOM 670 C CA . ASN A 1 84 ? -12.277 -8.350 17.867 1.00 87.38 84 ASN A CA 1
ATOM 671 C C . ASN A 1 84 ? -12.847 -6.931 17.762 1.00 87.38 84 ASN A C 1
ATOM 673 O O . ASN A 1 84 ? -12.482 -6.067 18.559 1.00 87.38 84 ASN A O 1
ATOM 677 N N . ILE A 1 85 ? -13.822 -6.707 16.878 1.00 88.25 85 ILE A N 1
ATOM 678 C CA . ILE A 1 85 ? -14.471 -5.399 16.698 1.00 88.25 85 ILE A CA 1
ATOM 679 C C . ILE A 1 85 ? -15.228 -4.953 17.954 1.00 88.25 85 ILE A C 1
ATOM 681 O O . ILE A 1 85 ? -15.134 -3.790 18.353 1.00 88.25 85 ILE A O 1
ATOM 685 N N . LYS A 1 86 ? -15.942 -5.864 18.624 1.00 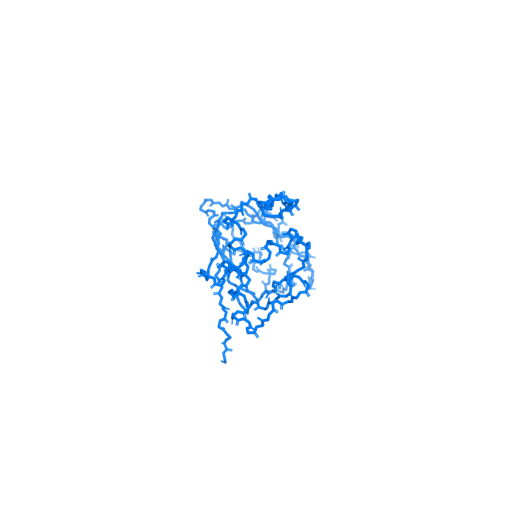86.81 86 LYS A N 1
ATOM 686 C CA . LYS A 1 86 ? -16.632 -5.565 19.893 1.00 86.81 86 LYS A CA 1
ATOM 687 C C . LYS A 1 86 ? -15.650 -5.205 21.009 1.00 86.81 86 LYS A C 1
ATOM 689 O O . LYS A 1 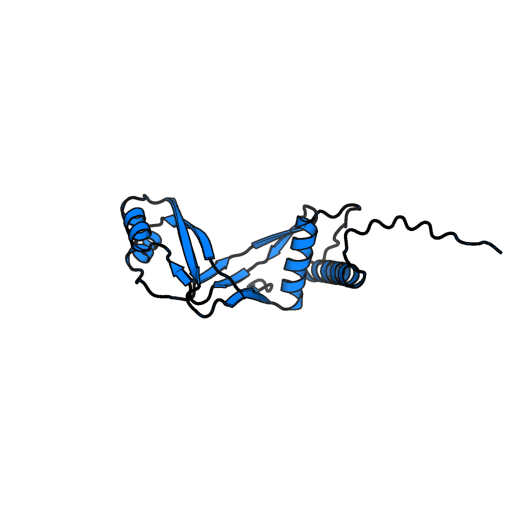86 ? -15.964 -4.346 21.839 1.00 86.81 86 LYS A O 1
ATOM 694 N N . SER A 1 87 ? -14.460 -5.803 20.996 1.00 90.56 87 SER A N 1
ATOM 695 C CA . SER A 1 87 ? -13.410 -5.564 21.991 1.00 90.56 87 SER A CA 1
ATOM 696 C C . SER A 1 87 ? -12.616 -4.270 21.778 1.00 90.56 87 SER A C 1
ATOM 698 O O . SER A 1 87 ? -11.959 -3.813 22.709 1.00 90.56 87 SER A O 1
ATOM 700 N N . LEU A 1 88 ? -12.700 -3.646 20.594 1.00 91.31 88 LEU A N 1
ATOM 701 C CA . LEU A 1 88 ? -11.963 -2.416 20.289 1.00 91.31 88 LEU A CA 1
ATOM 702 C C . LEU A 1 88 ? -12.260 -1.311 21.307 1.00 91.31 88 LEU A C 1
ATOM 704 O O . LEU A 1 88 ? -13.413 -1.004 21.605 1.00 91.31 88 LEU A O 1
ATOM 708 N N . GLU A 1 89 ? -11.216 -0.678 21.817 1.00 92.56 89 GLU A N 1
ATOM 709 C CA . GLU A 1 89 ? -11.333 0.519 22.646 1.00 92.56 89 GLU A CA 1
ATOM 710 C C . GLU A 1 89 ? -11.335 1.769 21.765 1.00 92.56 89 GLU A C 1
ATOM 712 O O . GLU A 1 89 ? -10.809 1.754 20.650 1.00 92.56 89 GLU A O 1
ATOM 717 N N . ASP A 1 90 ? -11.895 2.868 22.272 1.00 92.31 90 ASP A N 1
ATOM 718 C CA . ASP A 1 90 ? -11.854 4.160 21.584 1.00 92.31 90 ASP A CA 1
ATOM 719 C C . ASP A 1 90 ? -10.468 4.815 21.726 1.00 92.31 90 ASP A C 1
ATOM 721 O O . ASP A 1 90 ? -10.279 5.810 22.424 1.00 92.31 90 ASP A O 1
ATOM 725 N N . LYS A 1 91 ? -9.466 4.190 21.105 1.00 93.50 91 LYS A N 1
ATOM 726 C CA . LYS A 1 91 ? -8.064 4.616 21.098 1.00 93.50 91 LYS A CA 1
ATOM 727 C C . LYS A 1 91 ? -7.444 4.408 19.723 1.00 93.50 91 LYS A C 1
ATOM 729 O O . LYS A 1 91 ? -7.912 3.574 18.948 1.00 93.50 91 LYS A O 1
ATOM 734 N N . SER A 1 92 ? -6.381 5.154 19.433 1.00 94.19 92 SER A N 1
ATOM 735 C CA . SER A 1 92 ? -5.591 4.930 18.227 1.00 94.19 92 SER A CA 1
ATOM 736 C C . SER A 1 92 ? -4.709 3.687 18.359 1.00 94.19 92 SER A C 1
ATOM 738 O O . SER A 1 92 ? -4.266 3.320 19.451 1.00 94.19 92 SER A O 1
ATOM 740 N N . PHE A 1 93 ? -4.459 3.038 17.229 1.00 94.25 93 PHE A N 1
ATOM 741 C CA . PHE A 1 93 ? -3.555 1.902 17.082 1.00 94.25 93 PHE A CA 1
ATOM 742 C C . PHE A 1 93 ? -2.985 1.874 15.663 1.00 94.25 93 PHE A C 1
ATOM 744 O O . PHE A 1 93 ? -3.497 2.538 14.765 1.00 94.25 93 PHE A O 1
ATOM 751 N N . ASP A 1 94 ? -1.931 1.096 15.445 1.00 95.31 94 ASP A N 1
ATOM 752 C CA . ASP A 1 94 ? -1.414 0.875 14.098 1.00 95.31 94 ASP A CA 1
ATOM 753 C C . ASP A 1 94 ? -2.220 -0.230 13.418 1.00 95.31 94 ASP A C 1
ATOM 755 O O . ASP A 1 94 ? -2.297 -1.357 13.915 1.00 95.31 94 ASP A O 1
ATOM 759 N N . LEU A 1 95 ? -2.824 0.093 12.278 1.00 93.75 95 LEU A N 1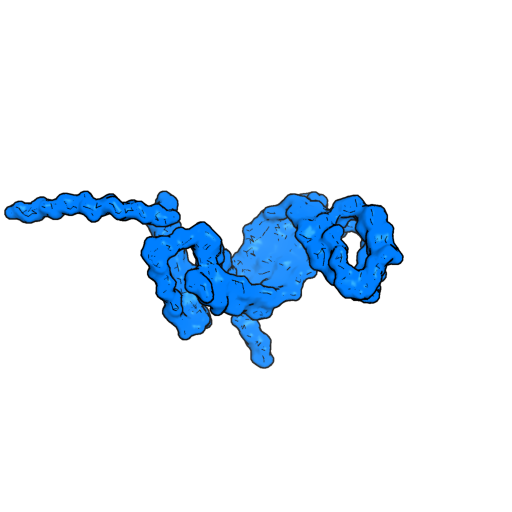
ATOM 760 C CA . LEU A 1 95 ? -3.547 -0.872 11.459 1.00 93.75 95 LEU A CA 1
ATOM 761 C C . LEU A 1 95 ? -2.579 -1.464 10.434 1.00 93.75 95 LEU A C 1
ATOM 763 O O . LEU A 1 95 ? -1.964 -0.726 9.669 1.00 93.75 95 LEU A O 1
ATOM 767 N N . ASN A 1 96 ? -2.436 -2.790 10.442 1.00 94.19 96 ASN A N 1
ATOM 768 C CA . ASN A 1 96 ? -1.508 -3.509 9.576 1.00 94.19 96 ASN A CA 1
ATOM 769 C C . ASN A 1 96 ? -2.261 -4.539 8.733 1.00 94.19 96 ASN A C 1
ATOM 771 O O . ASN A 1 96 ? -3.026 -5.334 9.279 1.00 94.19 96 ASN A O 1
ATOM 775 N N . PHE A 1 97 ? -2.006 -4.549 7.429 1.00 91.81 97 PHE A N 1
ATOM 776 C CA . PHE A 1 97 ? -2.485 -5.567 6.501 1.00 91.81 97 PHE A CA 1
ATOM 777 C C . PHE A 1 97 ? -1.294 -6.280 5.880 1.00 91.81 97 PHE A C 1
ATOM 779 O O . PHE A 1 97 ? -0.317 -5.639 5.503 1.00 91.81 97 PHE A O 1
ATOM 786 N N . VAL A 1 98 ? -1.382 -7.602 5.766 1.00 94.38 98 VAL A N 1
ATOM 787 C CA . VAL A 1 98 ? -0.395 -8.404 5.043 1.00 94.38 98 VAL A CA 1
ATOM 788 C C . VAL A 1 98 ? -1.141 -9.187 3.982 1.00 94.38 98 VAL A C 1
ATOM 790 O O . VAL A 1 98 ? -2.019 -9.983 4.315 1.00 94.38 98 VAL A O 1
ATOM 793 N N . ALA A 1 99 ? -0.817 -8.943 2.720 1.00 91.56 99 ALA A N 1
ATOM 794 C CA . ALA A 1 99 ? -1.467 -9.614 1.605 1.00 91.56 99 ALA A CA 1
ATOM 795 C C . ALA A 1 99 ? -0.534 -9.691 0.389 1.00 91.56 99 ALA A C 1
ATOM 797 O O . ALA A 1 99 ? 0.318 -8.815 0.220 1.00 91.56 99 ALA A O 1
ATOM 798 N N . PRO A 1 100 ? -0.687 -10.713 -0.467 1.00 95.06 100 PRO A N 1
ATOM 799 C CA . PRO A 1 100 ? -0.184 -10.636 -1.830 1.00 95.06 100 PRO A CA 1
ATOM 800 C C . PRO A 1 100 ? -0.976 -9.585 -2.619 1.00 95.06 100 PRO A C 1
ATOM 802 O O . PRO A 1 100 ? -2.127 -9.282 -2.292 1.00 95.06 100 PRO A O 1
ATOM 805 N N . ALA A 1 101 ? -0.385 -9.080 -3.695 1.00 94.25 101 ALA A N 1
ATOM 806 C CA . ALA A 1 101 ? -1.074 -8.231 -4.658 1.00 94.25 101 ALA A CA 1
ATOM 807 C C . ALA A 1 101 ? -0.659 -8.577 -6.089 1.00 94.25 101 ALA A C 1
ATOM 809 O O . ALA A 1 101 ? 0.311 -9.295 -6.330 1.00 94.25 101 ALA A O 1
ATOM 810 N N . THR A 1 102 ? -1.395 -8.039 -7.052 1.00 96.06 102 THR A N 1
ATOM 811 C CA . THR A 1 102 ? -1.079 -8.170 -8.470 1.00 96.06 102 THR A CA 1
ATOM 812 C C . THR A 1 102 ? -1.135 -6.788 -9.099 1.00 96.06 102 THR A C 1
ATOM 814 O O . THR A 1 102 ? -2.175 -6.135 -9.052 1.00 96.06 102 THR A O 1
ATOM 817 N N . ALA A 1 103 ? -0.025 -6.349 -9.687 1.00 96.06 103 ALA A N 1
ATOM 818 C CA . ALA A 1 103 ? -0.011 -5.177 -10.550 1.00 96.06 103 ALA A CA 1
ATOM 819 C C . ALA A 1 103 ? -0.395 -5.608 -11.968 1.00 96.06 103 ALA A C 1
ATOM 821 O O . ALA A 1 103 ? 0.114 -6.613 -12.471 1.00 96.06 103 ALA A O 1
ATOM 822 N N . VAL A 1 104 ? -1.293 -4.863 -12.609 1.00 96.81 104 VAL A N 1
ATOM 823 C CA . VAL A 1 104 ? -1.677 -5.097 -14.003 1.00 96.81 104 VAL A CA 1
ATOM 824 C C . VAL A 1 104 ? -1.087 -3.973 -14.840 1.00 96.81 104 VAL A C 1
ATOM 826 O O . VAL A 1 104 ? -1.475 -2.826 -14.670 1.00 96.81 104 VAL A O 1
ATOM 829 N N . ILE A 1 105 ? -0.141 -4.310 -15.713 1.00 97.06 105 ILE A N 1
ATOM 830 C CA . ILE A 1 105 ? 0.549 -3.368 -16.600 1.00 97.06 105 ILE A CA 1
ATOM 831 C C . ILE A 1 105 ? 0.383 -3.879 -18.027 1.00 97.06 105 ILE A C 1
ATOM 833 O O . ILE A 1 105 ? 0.760 -5.012 -18.332 1.00 97.06 105 ILE A O 1
ATOM 837 N N . PHE A 1 106 ? -0.217 -3.074 -18.897 1.00 95.81 106 PHE A N 1
ATOM 838 C CA . PHE A 1 106 ? -0.521 -3.393 -20.293 1.00 95.81 106 PHE A CA 1
ATOM 839 C C . PHE A 1 106 ? -1.241 -4.740 -20.443 1.00 95.81 106 PHE A C 1
ATOM 841 O O . PHE A 1 106 ? -0.901 -5.574 -21.283 1.00 95.81 106 PHE A O 1
ATOM 848 N N . LYS A 1 107 ? -2.259 -4.958 -19.593 1.00 93.31 107 LYS A N 1
ATOM 849 C CA . LYS A 1 107 ? -3.067 -6.198 -19.500 1.00 93.31 107 LYS A CA 1
ATOM 850 C C . LYS A 1 107 ? -2.282 -7.442 -19.075 1.00 93.31 107 LYS A C 1
ATOM 852 O O . LYS A 1 107 ? -2.784 -8.559 -19.209 1.00 93.31 107 LYS A O 1
ATOM 857 N N . ARG A 1 108 ? -1.068 -7.267 -18.558 1.00 95.81 108 ARG A N 1
ATOM 858 C CA . ARG A 1 108 ? -0.243 -8.340 -18.021 1.00 95.81 108 ARG A CA 1
ATOM 859 C C . ARG A 1 108 ? -0.152 -8.242 -16.509 1.00 95.81 108 ARG A C 1
ATOM 861 O O . ARG A 1 108 ? 0.036 -7.167 -15.957 1.00 95.81 108 ARG A O 1
ATOM 868 N N . GLU A 1 109 ? -0.258 -9.389 -15.858 1.00 97.31 109 GLU A N 1
ATOM 869 C CA . GLU A 1 109 ? -0.201 -9.503 -14.406 1.00 97.31 109 GLU A CA 1
ATOM 870 C C . GLU A 1 109 ? 1.232 -9.723 -13.911 1.00 97.31 109 GLU A C 1
ATOM 872 O O . GLU A 1 109 ? 1.948 -10.606 -14.394 1.00 97.31 109 GLU A O 1
ATOM 877 N N . PHE A 1 110 ? 1.617 -8.950 -12.900 1.00 97.19 110 PHE A N 1
ATOM 878 C CA . PHE A 1 110 ? 2.880 -9.042 -12.178 1.00 97.19 110 PHE A CA 1
ATOM 879 C C . PHE A 1 110 ? 2.581 -9.297 -10.704 1.00 97.19 110 PHE A C 1
ATOM 881 O O . PHE A 1 110 ? 1.914 -8.504 -10.039 1.00 97.19 110 PHE A O 1
ATOM 888 N N . GLN A 1 111 ? 3.029 -10.448 -10.211 1.00 96.88 111 GLN A N 1
ATOM 889 C CA . GLN A 1 111 ? 2.700 -10.918 -8.870 1.00 96.88 111 GLN A CA 1
ATOM 890 C C . GLN A 1 111 ? 3.632 -10.298 -7.835 1.00 96.88 111 GLN A C 1
ATOM 892 O O . GLN A 1 111 ? 4.840 -10.493 -7.902 1.00 96.88 111 GLN A O 1
ATOM 897 N N . ILE A 1 112 ? 3.055 -9.627 -6.844 1.00 96.44 112 ILE A N 1
ATOM 898 C CA . ILE A 1 112 ? 3.750 -9.105 -5.671 1.00 96.44 112 ILE A CA 1
ATOM 899 C C . ILE A 1 112 ? 3.469 -10.087 -4.526 1.00 96.44 112 ILE A C 1
ATOM 901 O O . ILE A 1 112 ? 2.353 -10.093 -3.995 1.00 96.44 112 ILE A O 1
ATOM 905 N N . PRO A 1 113 ? 4.430 -10.954 -4.149 1.00 94.62 113 PRO A N 1
ATOM 906 C CA . PRO A 1 113 ? 4.162 -12.075 -3.248 1.00 94.62 113 PRO A CA 1
ATOM 907 C C . PRO A 1 113 ? 3.650 -11.641 -1.878 1.00 94.62 113 PRO A 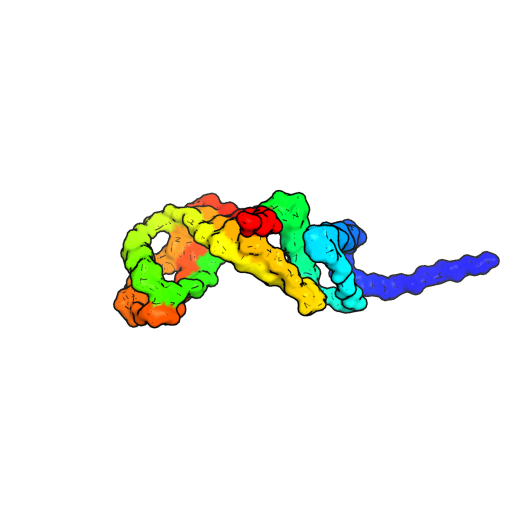C 1
ATOM 909 O O . PRO A 1 113 ? 2.803 -12.313 -1.288 1.00 94.62 113 PRO A O 1
ATOM 912 N N . LYS A 1 114 ? 4.165 -10.521 -1.365 1.00 96.06 114 LYS A N 1
ATOM 913 C CA . LYS A 1 114 ? 3.796 -10.018 -0.051 1.00 96.06 114 LYS A CA 1
ATOM 914 C C . LYS A 1 114 ? 4.025 -8.517 0.056 1.00 96.06 114 LYS A C 1
ATOM 916 O O . LYS A 1 114 ? 5.126 -8.016 -0.161 1.00 96.06 114 LYS A O 1
ATOM 921 N N . ILE A 1 115 ? 2.973 -7.831 0.481 1.00 97.06 115 ILE A N 1
ATOM 922 C CA . ILE A 1 115 ? 2.984 -6.433 0.891 1.00 97.06 115 ILE A CA 1
ATOM 923 C C . ILE A 1 115 ? 2.562 -6.379 2.354 1.00 97.06 115 ILE A C 1
ATOM 925 O O . ILE A 1 115 ? 1.569 -6.994 2.745 1.00 97.06 115 ILE A O 1
ATOM 929 N N . THR A 1 116 ? 3.317 -5.647 3.167 1.00 97.50 116 THR A N 1
ATOM 930 C CA . THR A 1 116 ? 2.889 -5.231 4.507 1.00 97.50 116 THR A CA 1
ATOM 931 C C . THR A 1 116 ? 2.510 -3.759 4.456 1.00 97.50 116 THR A C 1
ATOM 933 O O . THR A 1 116 ? 3.370 -2.912 4.240 1.00 97.50 116 THR A O 1
ATOM 936 N N . ILE A 1 117 ? 1.229 -3.462 4.646 1.00 96.75 117 ILE A N 1
ATOM 937 C CA . ILE A 1 117 ? 0.673 -2.109 4.613 1.00 96.75 117 ILE A CA 1
ATOM 938 C C . ILE A 1 117 ? 0.395 -1.664 6.046 1.00 96.75 117 ILE A C 1
ATOM 940 O O . ILE A 1 117 ? -0.382 -2.307 6.752 1.00 96.75 117 ILE A O 1
ATOM 944 N N . THR A 1 118 ? 0.989 -0.552 6.467 1.00 97.56 118 THR A N 1
ATOM 945 C CA . THR A 1 118 ? 0.833 0.026 7.803 1.00 97.56 118 THR A CA 1
ATOM 946 C C . THR A 1 118 ? 0.214 1.417 7.722 1.00 97.56 118 THR A C 1
ATOM 948 O O . THR A 1 118 ? 0.775 2.339 7.128 1.00 97.56 118 THR A O 1
ATOM 951 N N . PHE A 1 119 ? -0.906 1.592 8.419 1.00 97.44 119 PHE A N 1
ATOM 952 C CA . PHE A 1 119 ? -1.545 2.879 8.677 1.00 97.44 119 PHE A CA 1
ATOM 953 C C . PHE A 1 119 ? -1.322 3.267 10.144 1.00 97.44 119 PHE A C 1
ATOM 955 O O . PHE A 1 119 ? -1.912 2.669 11.051 1.00 97.44 119 PHE A O 1
ATOM 962 N N . LYS A 1 120 ? -0.459 4.260 10.395 1.00 97.38 120 LYS A N 1
ATOM 963 C CA . LYS A 1 120 ? -0.148 4.723 11.758 1.00 97.38 120 LYS A CA 1
ATOM 964 C C . LYS A 1 120 ? -1.312 5.481 12.392 1.00 97.38 120 LYS A C 1
ATOM 966 O O . LYS A 1 120 ? -2.011 6.232 11.711 1.00 97.38 120 LYS A O 1
ATOM 971 N N . ASN A 1 121 ? -1.493 5.294 13.703 1.00 96.12 121 ASN A N 1
ATOM 972 C CA . ASN A 1 121 ? -2.513 5.962 14.532 1.00 96.12 121 ASN A CA 1
ATOM 973 C C . ASN A 1 121 ? -3.936 5.936 13.951 1.00 96.12 121 ASN A C 1
ATOM 975 O O . ASN A 1 121 ? -4.667 6.931 14.007 1.00 96.12 121 ASN A O 1
ATOM 979 N N . ALA A 1 122 ? -4.342 4.792 13.416 1.00 96.44 122 ALA A N 1
ATOM 980 C CA . ALA A 1 122 ? -5.707 4.551 12.996 1.00 96.44 122 ALA A CA 1
ATOM 981 C C . ALA A 1 122 ? -6.646 4.510 14.208 1.00 96.44 122 ALA A C 1
ATOM 983 O O . ALA A 1 122 ? -6.373 3.857 15.213 1.00 96.44 122 ALA A O 1
ATOM 984 N N . GLN A 1 123 ? -7.784 5.186 14.100 1.00 96.12 123 GLN A N 1
ATOM 985 C CA . GLN A 1 123 ? -8.909 5.050 15.021 1.00 96.12 123 GLN A CA 1
ATOM 986 C C . GLN A 1 123 ? -10.173 4.772 14.214 1.00 96.12 123 GLN A C 1
ATOM 988 O O . GLN A 1 123 ? -10.407 5.406 13.184 1.00 96.12 123 GLN A O 1
ATOM 993 N N . VAL A 1 124 ? -11.007 3.845 14.686 1.00 95.94 124 VAL A N 1
ATOM 994 C CA . VAL A 1 124 ? -12.303 3.567 14.060 1.00 95.94 124 VAL A CA 1
ATOM 995 C C . VAL A 1 124 ? -13.206 4.791 14.177 1.00 95.94 124 VAL A C 1
ATOM 997 O O . VAL A 1 124 ? -13.469 5.296 15.268 1.00 95.94 124 VAL A O 1
ATOM 1000 N N . LYS A 1 125 ? -13.726 5.251 13.043 1.00 95.94 125 LYS A N 1
ATOM 1001 C CA . LYS A 1 125 ? -14.738 6.300 12.996 1.00 95.94 125 LYS A CA 1
ATOM 1002 C C . LYS A 1 125 ? -16.085 5.738 13.443 1.00 95.94 125 LYS A C 1
ATOM 1004 O O . LYS A 1 125 ? -16.519 4.699 12.951 1.00 95.94 125 LYS A O 1
ATOM 1009 N N . ASP A 1 126 ? -16.763 6.462 14.332 1.00 95.50 126 ASP A N 1
ATOM 1010 C CA . ASP A 1 126 ? -18.074 6.087 14.873 1.00 95.50 126 ASP A CA 1
ATOM 1011 C C . ASP A 1 126 ? -18.076 4.675 15.500 1.00 95.50 126 ASP A C 1
ATOM 1013 O O . ASP A 1 126 ? -18.943 3.851 15.194 1.00 95.50 126 ASP A O 1
ATOM 1017 N N . LEU A 1 127 ? -17.102 4.381 16.374 1.00 95.62 127 LEU A N 1
ATOM 1018 C CA . LEU A 1 127 ? -16.885 3.048 16.958 1.00 95.62 127 LEU A CA 1
ATOM 1019 C C . LEU A 1 127 ? -18.163 2.414 17.533 1.00 95.62 127 LEU A C 1
ATOM 1021 O O . LEU A 1 127 ? -18.450 1.255 17.241 1.00 95.62 127 LEU A O 1
ATOM 1025 N N . ASP A 1 128 ? -18.981 3.171 18.267 1.00 95.81 128 ASP A N 1
ATOM 1026 C CA . ASP A 1 128 ? -20.254 2.679 18.818 1.00 95.81 128 ASP A CA 1
ATOM 1027 C C . ASP A 1 128 ? -21.208 2.151 17.738 1.00 95.81 128 ASP A C 1
ATOM 1029 O O . ASP A 1 128 ? -21.915 1.161 17.937 1.00 95.81 128 ASP A O 1
ATOM 1033 N N . LYS A 1 129 ? -21.236 2.801 16.571 1.00 95.25 129 LYS A N 1
ATOM 1034 C CA . LYS A 1 129 ? -22.053 2.374 15.430 1.00 95.25 129 LYS A CA 1
ATOM 1035 C C . LYS A 1 129 ? -21.491 1.099 14.813 1.00 95.25 129 LYS A C 1
ATOM 1037 O O . LYS A 1 129 ? -22.267 0.230 14.423 1.00 95.25 129 LYS A O 1
ATOM 1042 N N . VAL A 1 130 ? -20.169 0.987 14.719 1.00 95.06 130 VAL A N 1
ATOM 1043 C CA . VAL A 1 130 ? -19.493 -0.206 14.193 1.00 95.06 130 VAL A CA 1
ATOM 1044 C C . VAL A 1 130 ? -19.728 -1.408 15.111 1.00 95.06 130 VAL A C 1
ATOM 1046 O O . VAL A 1 130 ? -20.129 -2.463 14.626 1.00 95.06 130 VAL A O 1
ATOM 1049 N N . LYS A 1 131 ? -19.604 -1.240 16.433 1.00 94.56 131 LYS A N 1
ATOM 1050 C CA . LYS A 1 131 ? -19.886 -2.305 17.410 1.00 94.56 131 LYS A CA 1
ATOM 1051 C C . LYS A 1 131 ? -21.323 -2.811 17.327 1.00 94.56 131 LYS A C 1
ATOM 1053 O O . LYS A 1 131 ? -21.531 -4.015 17.243 1.00 94.56 131 LYS A O 1
ATOM 1058 N N . LYS A 1 132 ? -22.302 -1.902 17.255 1.00 94.50 132 LYS A N 1
ATOM 1059 C CA . LYS A 1 132 ? -23.722 -2.268 17.093 1.00 94.50 132 LYS A CA 1
ATOM 1060 C C . LYS A 1 132 ? -23.995 -3.030 15.798 1.00 94.50 132 LYS A C 1
ATOM 1062 O O . LYS A 1 132 ? -24.820 -3.932 15.786 1.00 94.50 132 LYS A O 1
ATOM 1067 N N . LYS A 1 133 ? -23.309 -2.692 14.701 1.00 92.69 133 LYS A N 1
ATOM 1068 C CA . LYS A 1 133 ? -23.416 -3.466 13.455 1.00 92.69 133 LYS A CA 1
ATOM 1069 C C . LYS A 1 133 ? -22.858 -4.879 13.628 1.00 92.69 133 LYS A C 1
ATOM 1071 O O . LYS A 1 133 ? -23.526 -5.830 13.253 1.00 92.69 133 LYS A O 1
ATOM 1076 N N . ALA A 1 134 ? -21.700 -5.025 14.269 1.00 91.69 134 ALA A N 1
ATOM 1077 C CA . ALA A 1 134 ? -21.089 -6.330 14.541 1.00 91.69 134 ALA A CA 1
ATOM 1078 C C . ALA A 1 134 ? -21.927 -7.246 15.465 1.00 91.69 134 ALA A C 1
ATOM 1080 O O . ALA A 1 134 ? -21.602 -8.420 15.631 1.00 91.69 134 ALA A O 1
ATOM 1081 N N . GLU A 1 135 ? -22.977 -6.738 16.118 1.00 90.69 135 GLU A N 1
ATOM 1082 C CA . GLU A 1 135 ? -23.912 -7.547 16.915 1.00 90.69 135 GLU A CA 1
ATOM 1083 C C . GLU A 1 135 ? -24.973 -8.260 16.076 1.00 90.69 135 GLU A C 1
ATOM 1085 O O . GLU A 1 135 ? -25.505 -9.266 16.536 1.00 90.69 135 GLU A O 1
ATOM 1090 N N . VAL A 1 136 ? -25.284 -7.743 14.885 1.00 91.75 136 VAL A N 1
ATOM 1091 C CA . VAL A 1 136 ? -26.420 -8.204 14.070 1.00 91.75 136 VAL A CA 1
ATOM 1092 C C . VAL A 1 136 ? -26.016 -8.828 12.738 1.00 91.75 136 VAL A C 1
ATOM 1094 O O . VAL A 1 136 ? -26.883 -9.352 12.051 1.00 91.75 136 VAL A O 1
ATOM 1097 N N . LEU A 1 137 ? -24.739 -8.731 12.361 1.00 90.75 137 LEU A N 1
ATOM 1098 C CA . LEU A 1 137 ? -24.209 -9.360 11.153 1.00 90.75 137 LEU A CA 1
ATOM 1099 C C . LEU A 1 137 ? -23.931 -10.845 11.395 1.00 90.75 137 LEU A C 1
ATOM 1101 O O . LEU A 1 137 ? -23.475 -11.232 12.475 1.00 90.75 137 LEU A O 1
ATOM 1105 N N . GLU A 1 138 ? -24.204 -11.648 10.376 1.00 90.62 138 GLU A N 1
ATOM 1106 C CA . GLU A 1 138 ? -23.977 -13.089 10.356 1.00 90.62 138 GLU A CA 1
ATOM 1107 C C . GLU A 1 138 ? -22.584 -13.421 9.795 1.00 90.62 138 GLU A C 1
ATOM 1109 O O . GLU A 1 138 ? -21.887 -12.575 9.231 1.00 90.62 138 GLU A O 1
ATOM 1114 N N . ASP A 1 139 ? -22.154 -14.668 9.981 1.00 91.19 139 ASP A N 1
ATOM 1115 C CA . ASP A 1 139 ? -20.900 -15.160 9.408 1.00 91.19 139 ASP A CA 1
ATOM 1116 C C . ASP A 1 139 ? -20.938 -15.067 7.872 1.00 91.19 139 ASP A C 1
ATOM 1118 O O . ASP A 1 139 ? -21.904 -15.484 7.231 1.00 91.19 139 ASP A O 1
ATOM 1122 N N . GLY A 1 140 ? -19.893 -14.488 7.283 1.00 91.62 140 GLY A N 1
ATOM 1123 C CA . GLY A 1 140 ? -19.804 -14.206 5.849 1.00 91.62 140 GLY A CA 1
ATOM 1124 C C . GLY A 1 140 ? -20.362 -12.846 5.413 1.00 91.62 140 GLY A C 1
ATOM 1125 O O . GLY A 1 140 ? -20.109 -12.442 4.275 1.00 91.62 140 GLY A O 1
ATOM 1126 N N . ASP A 1 141 ? -21.053 -12.104 6.285 1.00 93.31 141 ASP A N 1
ATOM 1127 C CA . ASP A 1 141 ? -21.490 -10.741 5.966 1.00 93.31 141 ASP A CA 1
ATOM 1128 C C . ASP A 1 141 ? -20.300 -9.791 5.786 1.00 93.31 141 ASP A C 1
ATOM 1130 O O . ASP A 1 141 ? -19.254 -9.929 6.418 1.00 93.31 141 ASP A O 1
ATOM 1134 N N . VAL A 1 142 ? -20.475 -8.756 4.961 1.00 92.75 142 VAL A N 1
ATOM 1135 C CA . VAL A 1 142 ? -19.456 -7.717 4.757 1.00 92.75 142 VAL A CA 1
ATOM 1136 C C . VAL A 1 142 ? -19.800 -6.463 5.553 1.00 92.75 142 VAL A C 1
ATOM 1138 O O . VAL A 1 142 ? -20.872 -5.871 5.398 1.00 92.75 142 VAL A O 1
ATOM 1141 N N . MET A 1 143 ? -18.849 -5.993 6.357 1.00 92.69 143 MET A N 1
ATOM 1142 C CA . MET A 1 143 ? -18.953 -4.745 7.102 1.00 92.69 143 MET A CA 1
ATOM 1143 C C . MET A 1 143 ? -17.927 -3.712 6.647 1.00 92.69 143 MET A C 1
ATOM 1145 O O . MET A 1 143 ? -16.721 -3.910 6.755 1.00 92.69 143 MET A O 1
ATOM 1149 N N . LYS A 1 144 ? -18.432 -2.538 6.261 1.00 94.06 144 LYS A N 1
ATOM 1150 C CA . LYS A 1 144 ? -17.625 -1.336 6.026 1.00 94.06 144 LYS A CA 1
ATOM 1151 C C . LYS A 1 144 ? -17.199 -0.696 7.338 1.00 94.06 144 LYS A C 1
ATOM 1153 O O . LYS A 1 144 ? -18.062 -0.254 8.108 1.00 94.06 144 LYS A O 1
ATOM 1158 N N . VAL A 1 145 ? -15.891 -0.577 7.547 1.00 94.31 145 VAL A N 1
ATOM 1159 C CA . VAL A 1 145 ? -15.297 0.139 8.682 1.00 94.31 145 VAL A CA 1
ATOM 1160 C C . VAL A 1 145 ? -14.391 1.243 8.156 1.00 94.31 145 VAL A C 1
ATOM 1162 O O . VAL A 1 145 ? -13.469 0.994 7.383 1.00 94.31 145 VAL A O 1
ATOM 1165 N N . THR A 1 146 ? -14.666 2.474 8.579 1.00 96.56 146 THR A N 1
ATOM 1166 C CA . THR A 1 146 ? -13.826 3.631 8.270 1.00 96.56 146 THR A CA 1
ATOM 1167 C C . THR A 1 146 ? -12.868 3.879 9.424 1.00 96.56 146 THR A C 1
ATOM 1169 O O . THR A 1 146 ? -13.296 3.960 10.576 1.00 96.56 146 THR A O 1
ATOM 1172 N N . PHE A 1 147 ? -11.593 4.067 9.113 1.00 96.38 147 PHE A N 1
ATOM 1173 C CA . PHE A 1 147 ? -10.567 4.509 10.047 1.00 96.38 147 PHE A CA 1
ATOM 1174 C C . PHE A 1 147 ? -10.139 5.926 9.699 1.00 96.38 147 PHE A C 1
ATOM 1176 O O . PHE A 1 147 ? -10.207 6.336 8.541 1.00 96.38 147 PHE A O 1
ATOM 1183 N N . VAL A 1 148 ? -9.698 6.671 10.704 1.00 97.12 148 VAL A N 1
ATOM 1184 C CA . VAL A 1 148 ? -9.141 8.017 10.560 1.00 97.12 148 VAL A CA 1
ATOM 1185 C C . VAL A 1 148 ? -7.795 8.095 11.268 1.00 97.12 148 VAL A C 1
ATOM 1187 O O . VAL A 1 148 ? -7.623 7.486 12.325 1.00 97.12 148 VAL A O 1
ATOM 1190 N N . ALA A 1 149 ? -6.865 8.871 10.721 1.00 96.62 149 ALA A N 1
ATOM 1191 C CA . ALA A 1 149 ? -5.592 9.148 11.371 1.00 96.62 149 ALA A CA 1
ATOM 1192 C C . ALA A 1 149 ? -5.794 10.111 12.557 1.00 96.62 149 ALA A C 1
ATOM 1194 O O . ALA A 1 149 ? -6.403 11.180 12.423 1.00 96.62 149 ALA A O 1
ATOM 1195 N N . LYS A 1 150 ? -5.274 9.749 13.733 1.00 92.31 150 LYS A N 1
ATOM 1196 C CA . LYS A 1 150 ? -5.290 10.576 14.950 1.00 92.31 150 LYS A CA 1
ATOM 1197 C C . LYS A 1 150 ? -3.869 10.850 15.431 1.00 92.31 150 LYS A C 1
ATOM 1199 O O . LYS A 1 150 ? -3.381 10.204 16.350 1.00 92.31 150 LYS A O 1
ATOM 1204 N N . GLY A 1 151 ? -3.218 11.837 14.822 1.00 90.94 151 GLY A N 1
ATOM 1205 C CA . GLY A 1 151 ? -1.848 12.228 15.159 1.00 90.94 151 GLY A CA 1
ATOM 1206 C C . GLY A 1 151 ? -0.896 11.940 14.010 1.00 90.94 151 GLY A C 1
ATOM 1207 O O . GLY A 1 151 ? -1.131 12.429 12.908 1.00 90.94 151 GLY A O 1
ATOM 1208 N N . ASP A 1 152 ? 0.167 11.177 14.278 1.00 92.50 152 ASP A N 1
ATOM 1209 C CA . ASP A 1 152 ? 1.112 10.758 13.242 1.00 92.50 152 ASP A CA 1
ATOM 1210 C C . ASP A 1 152 ? 0.385 9.912 12.190 1.00 92.50 152 ASP A C 1
ATOM 1212 O O . ASP A 1 152 ? -0.141 8.837 12.481 1.00 92.50 152 ASP A O 1
ATOM 1216 N N . ASN A 1 153 ? 0.318 10.464 10.983 1.00 96.12 153 ASN A N 1
ATOM 1217 C CA . ASN A 1 153 ? -0.480 9.976 9.877 1.00 96.12 153 ASN A CA 1
ATOM 1218 C C . ASN A 1 153 ? 0.378 9.324 8.792 1.00 96.12 153 ASN A C 1
ATOM 1220 O O . ASN A 1 153 ? -0.007 9.320 7.621 1.00 96.12 153 ASN A O 1
ATOM 1224 N N . GLN A 1 154 ? 1.542 8.800 9.172 1.00 97.50 154 GLN A N 1
ATOM 1225 C CA . GLN A 1 154 ? 2.393 8.040 8.273 1.00 97.50 154 GLN A CA 1
ATOM 1226 C C . GLN A 1 154 ? 1.679 6.801 7.729 1.00 97.50 154 GLN A C 1
ATOM 1228 O O . GLN A 1 154 ? 0.993 6.059 8.440 1.00 97.50 154 GLN A O 1
ATOM 1233 N N . TYR A 1 155 ? 1.874 6.604 6.435 1.00 97.06 155 TYR A N 1
ATOM 1234 C CA . TYR A 1 155 ? 1.488 5.435 5.669 1.00 97.06 155 TYR A CA 1
ATOM 1235 C C . TYR A 1 155 ? 2.752 4.775 5.133 1.00 97.06 155 TYR A C 1
ATOM 1237 O O . TYR A 1 155 ? 3.666 5.475 4.686 1.00 97.06 155 TYR A O 1
ATOM 1245 N N . MET A 1 156 ? 2.811 3.450 5.180 1.00 97.75 156 MET A N 1
ATOM 1246 C CA . MET A 1 156 ? 3.945 2.710 4.647 1.00 97.75 156 MET A CA 1
ATOM 1247 C C . MET A 1 156 ? 3.497 1.387 4.047 1.00 97.75 156 MET A C 1
ATOM 1249 O O . MET A 1 156 ? 2.753 0.640 4.675 1.00 97.75 156 MET A O 1
ATOM 1253 N N . GLU A 1 157 ? 4.021 1.084 2.872 1.00 97.69 157 GLU A N 1
ATOM 1254 C CA . GLU A 1 157 ? 3.991 -0.235 2.260 1.00 97.69 157 GLU A CA 1
ATOM 1255 C C . GLU A 1 157 ? 5.410 -0.783 2.249 1.00 97.69 157 GLU A C 1
ATOM 1257 O O . GLU A 1 157 ? 6.342 -0.082 1.859 1.00 97.69 157 GLU A O 1
ATOM 1262 N N . GLN A 1 158 ? 5.582 -2.023 2.688 1.00 97.62 158 GLN A N 1
ATOM 1263 C CA . GLN A 1 158 ? 6.848 -2.745 2.615 1.00 97.62 158 GLN A CA 1
ATOM 1264 C C . GLN A 1 158 ? 6.668 -3.970 1.735 1.00 97.62 158 GLN A C 1
ATOM 1266 O O . GLN A 1 158 ? 5.741 -4.758 1.950 1.00 97.62 158 GLN A O 1
ATOM 1271 N N . PHE A 1 159 ? 7.566 -4.127 0.771 1.00 96.81 159 PHE A N 1
ATOM 1272 C CA . PHE A 1 159 ? 7.477 -5.153 -0.254 1.00 96.81 159 PHE A CA 1
ATOM 1273 C C . PHE A 1 159 ? 8.488 -6.257 0.007 1.00 96.81 159 PHE A C 1
ATOM 1275 O O . PHE A 1 159 ? 9.663 -6.007 0.269 1.00 96.81 159 PHE A O 1
ATOM 1282 N N . ASP A 1 160 ? 8.015 -7.490 -0.090 1.00 94.81 160 ASP A N 1
ATOM 1283 C CA . ASP A 1 160 ? 8.822 -8.692 0.032 1.00 94.81 160 ASP A CA 1
ATOM 1284 C C . ASP A 1 160 ? 8.627 -9.508 -1.251 1.00 94.81 160 ASP A C 1
ATOM 1286 O O . ASP A 1 160 ? 7.605 -10.170 -1.459 1.00 94.81 160 ASP A O 1
ATOM 1290 N N . PHE A 1 161 ? 9.589 -9.347 -2.164 1.00 90.44 161 PHE A N 1
ATOM 1291 C CA . PHE A 1 161 ? 9.615 -10.012 -3.468 1.00 90.44 161 PHE A CA 1
ATOM 1292 C C . PHE A 1 161 ? 10.355 -11.354 -3.432 1.00 90.44 161 PHE A C 1
ATOM 1294 O O . PHE A 1 161 ? 10.365 -12.077 -4.431 1.00 90.44 161 PHE A O 1
ATOM 1301 N N . GLU A 1 162 ? 10.974 -11.714 -2.305 1.00 80.31 162 GLU A N 1
ATOM 1302 C CA . GLU A 1 162 ? 11.580 -13.029 -2.157 1.00 80.31 162 GLU A CA 1
ATOM 1303 C C . GLU A 1 162 ? 10.463 -14.052 -1.928 1.00 80.31 162 GLU A C 1
ATOM 1305 O O . GLU A 1 162 ? 9.692 -13.983 -0.970 1.00 80.31 162 GLU A O 1
ATOM 1310 N N . GLN A 1 163 ? 10.347 -15.031 -2.828 1.00 54.97 163 GLN A N 1
ATOM 1311 C CA . GLN A 1 163 ? 9.507 -16.187 -2.546 1.00 54.97 163 GLN A CA 1
ATOM 1312 C C . GLN A 1 163 ? 10.063 -16.862 -1.291 1.00 54.97 163 GLN A C 1
ATOM 1314 O O . GLN A 1 163 ? 11.232 -17.246 -1.257 1.00 54.97 163 GLN A O 1
ATOM 1319 N N . SER A 1 164 ? 9.228 -17.019 -0.263 1.00 38.28 164 SER A N 1
ATOM 1320 C CA . SER A 1 164 ? 9.502 -17.992 0.791 1.00 38.28 164 SER A CA 1
ATOM 1321 C C . SER A 1 164 ? 9.550 -19.367 0.119 1.00 38.28 164 SER A C 1
ATOM 1323 O O . SER A 1 164 ? 8.505 -19.917 -0.224 1.00 38.28 164 SER A O 1
ATOM 1325 N N . VAL A 1 165 ? 10.767 -19.836 -0.169 1.00 33.69 165 VAL A N 1
ATOM 1326 C CA . VAL A 1 165 ? 11.060 -21.178 -0.692 1.00 33.69 165 VAL A CA 1
ATOM 1327 C C . VAL A 1 165 ? 10.582 -22.234 0.297 1.00 33.69 165 VAL A C 1
ATOM 1329 O O . VAL A 1 165 ? 10.826 -22.047 1.512 1.00 33.69 165 VAL A O 1
#